Protein AF-A0AB35K1V3-F1 (afdb_monomer_lite)

Secondary structure (DSSP, 8-state):
-HHHHHHHHHSTTHHHHHHHHGGGGG-EETTEESSHHHHHHHHHHHT-

Sequence (48 aa):
MDEFIEWVKSTPHYKNLIFMHGDKLFIRENGVFKILAIQLAYEAWTKK

Foldseek 3Di:
DVVLVVVCVPDPCNVVLCVVQPPLSQPDDPRARPPVVSRVSVVVVVVD

pLDDT: mean 92.9, std 6.12, range [57.22, 96.31]

Organism: NCBI:txid1785128

Structure (mmCIF, N/CA/C/O backbone):
data_AF-A0AB35K1V3-F1
#
_entry.id   AF-A0AB35K1V3-F1
#
loop_
_atom_site.group_PDB
_atom_site.id
_atom_site.type_symbol
_atom_site.label_atom_id
_atom_site.label_alt_id
_atom_site.label_comp_id
_atom_site.label_asym_id
_atom_site.label_entity_id
_atom_site.label_seq_id
_atom_site.pdbx_PDB_ins_code
_atom_site.Cartn_x
_atom_site.Cartn_y
_atom_site.Cartn_z
_atom_site.occupancy
_atom_site.B_iso_or_equiv
_atom_site.auth_seq_id
_atom_site.auth_comp_id
_atom_site.auth_asym_id
_atom_site.auth_atom_id
_atom_site.pdbx_PDB_model_num
ATOM 1 N N . MET A 1 1 ? -10.657 -4.554 1.133 1.00 78.69 1 MET A N 1
ATOM 2 C CA . MET A 1 1 ? -9.354 -4.849 0.487 1.00 78.69 1 MET A CA 1
ATOM 3 C C . MET A 1 1 ? -9.144 -3.942 -0.706 1.00 78.69 1 MET A C 1
ATOM 5 O O . MET A 1 1 ? -8.157 -3.221 -0.718 1.00 78.69 1 MET A O 1
ATOM 9 N N . ASP A 1 2 ? -10.090 -3.922 -1.642 1.00 87.25 2 ASP A N 1
ATOM 10 C CA . ASP A 1 2 ? -10.028 -3.035 -2.809 1.00 87.25 2 ASP A CA 1
ATOM 11 C C . ASP A 1 2 ? -9.984 -1.559 -2.399 1.00 87.25 2 ASP A C 1
ATOM 13 O O . ASP A 1 2 ? -9.151 -0.812 -2.893 1.00 87.25 2 ASP A O 1
ATOM 17 N N . GLU A 1 3 ? -10.747 -1.170 -1.374 1.00 94.19 3 GLU A N 1
ATOM 18 C CA . GLU A 1 3 ? -10.684 0.176 -0.783 1.00 94.19 3 GLU A CA 1
ATOM 19 C C . GLU A 1 3 ? -9.292 0.549 -0.255 1.00 94.19 3 GLU A C 1
ATOM 21 O O . GLU A 1 3 ? -8.848 1.682 -0.418 1.00 94.19 3 GLU A O 1
ATOM 26 N N . PHE A 1 4 ? -8.571 -0.405 0.342 1.00 94.62 4 PHE A N 1
ATOM 27 C CA . PHE A 1 4 ? -7.200 -0.173 0.789 1.00 94.62 4 PHE A CA 1
ATOM 28 C C . PHE A 1 4 ? -6.251 -0.017 -0.401 1.00 94.62 4 PHE A C 1
ATOM 30 O O . PHE A 1 4 ? -5.395 0.859 -0.380 1.00 94.62 4 PHE A O 1
ATOM 37 N N . ILE A 1 5 ? -6.398 -0.837 -1.443 1.00 94.56 5 ILE A N 1
ATOM 38 C CA . ILE A 1 5 ? -5.567 -0.739 -2.650 1.00 94.56 5 ILE A CA 1
ATOM 39 C C . ILE A 1 5 ? -5.787 0.613 -3.335 1.00 94.56 5 ILE A C 1
ATOM 41 O O . ILE A 1 5 ? -4.815 1.284 -3.680 1.00 94.56 5 ILE A O 1
ATOM 45 N N . GLU A 1 6 ? -7.038 1.048 -3.481 1.00 95.88 6 GLU A N 1
ATOM 46 C CA . GLU A 1 6 ? -7.365 2.364 -4.036 1.00 95.88 6 GLU A CA 1
ATOM 47 C C . GLU A 1 6 ? -6.864 3.501 -3.139 1.00 95.88 6 GLU A C 1
ATOM 49 O O . GLU A 1 6 ? -6.292 4.477 -3.630 1.00 95.88 6 GLU A O 1
ATOM 54 N N . TRP A 1 7 ? -6.951 3.341 -1.816 1.00 95.56 7 TRP A N 1
ATOM 55 C CA . TRP A 1 7 ? -6.330 4.272 -0.881 1.00 95.56 7 TRP A CA 1
ATOM 56 C C . TRP A 1 7 ? -4.811 4.350 -1.085 1.00 95.56 7 TRP A C 1
ATOM 58 O O . TRP A 1 7 ? -4.290 5.453 -1.250 1.00 95.56 7 TRP A O 1
ATOM 68 N N . VAL A 1 8 ? -4.096 3.221 -1.171 1.00 95.31 8 VAL A N 1
ATOM 69 C CA . VAL A 1 8 ? -2.647 3.203 -1.441 1.00 95.31 8 VAL A CA 1
ATOM 70 C C . VAL A 1 8 ? -2.339 3.910 -2.758 1.00 95.31 8 VAL A C 1
ATOM 72 O O . VAL A 1 8 ? -1.437 4.749 -2.783 1.00 95.31 8 VAL A O 1
ATOM 75 N N . LYS A 1 9 ? -3.098 3.631 -3.826 1.00 95.56 9 LYS A N 1
ATOM 76 C CA . LYS A 1 9 ? -2.941 4.276 -5.142 1.00 95.56 9 LYS A CA 1
ATOM 77 C C . LYS A 1 9 ? -3.145 5.790 -5.100 1.00 95.56 9 LYS A C 1
ATOM 79 O O . LYS A 1 9 ? -2.495 6.503 -5.860 1.00 95.56 9 LYS A O 1
ATOM 84 N N . SER A 1 10 ? -4.004 6.277 -4.205 1.00 96.19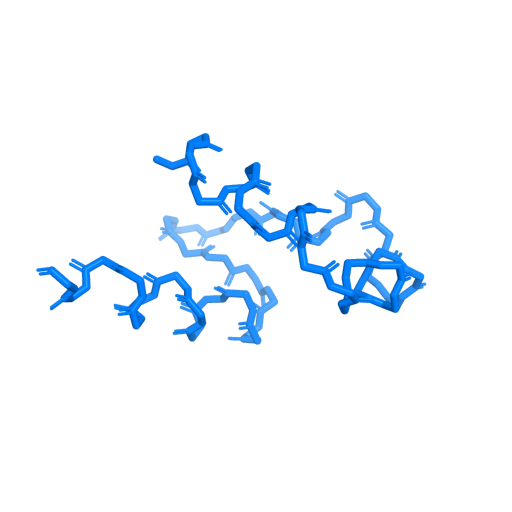 10 SER A N 1
ATOM 85 C CA . SER A 1 10 ? -4.232 7.712 -3.998 1.00 96.19 10 SER A CA 1
ATOM 86 C C . SER A 1 10 ? -3.108 8.416 -3.225 1.00 96.19 10 SER A C 1
ATOM 88 O O . SER A 1 10 ? -3.025 9.644 -3.246 1.00 96.19 10 SER A O 1
ATOM 90 N N . THR A 1 11 ? -2.220 7.672 -2.551 1.00 94.69 11 THR A N 1
ATOM 91 C CA . THR A 1 11 ? -1.110 8.275 -1.800 1.00 94.69 11 THR A CA 1
ATOM 92 C C . THR A 1 11 ? -0.020 8.821 -2.730 1.00 94.69 11 THR A C 1
ATOM 94 O O . THR A 1 11 ? 0.269 8.232 -3.777 1.00 94.69 11 THR A O 1
ATOM 97 N N . PRO A 1 12 ? 0.703 9.883 -2.323 1.00 95.19 12 PRO A N 1
ATOM 98 C CA . PRO A 1 12 ? 1.853 10.376 -3.085 1.00 95.19 12 PRO A CA 1
ATOM 99 C C . PRO A 1 12 ? 2.987 9.341 -3.195 1.00 95.19 12 PRO A C 1
ATOM 101 O O . PRO A 1 12 ? 3.824 9.427 -4.092 1.00 95.19 12 PRO A O 1
ATOM 104 N N . HIS A 1 13 ? 3.009 8.339 -2.311 1.00 93.25 13 HIS A N 1
ATOM 105 C CA . HIS A 1 13 ? 4.028 7.292 -2.283 1.00 93.25 13 HIS A CA 1
ATOM 106 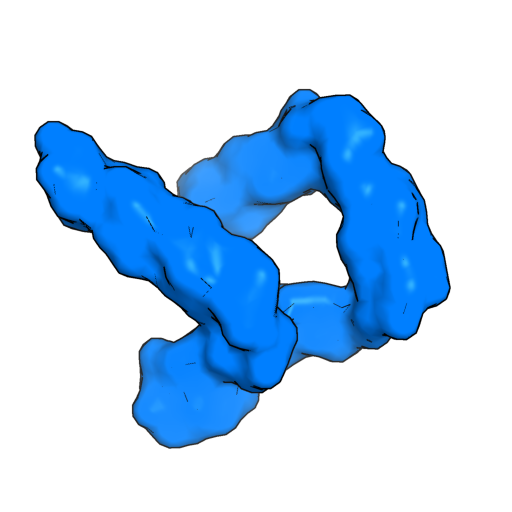C C . HIS A 1 13 ? 3.787 6.173 -3.302 1.00 93.25 13 HIS A C 1
ATOM 108 O O . HIS A 1 13 ? 4.711 5.403 -3.568 1.00 93.25 13 HIS A O 1
ATOM 114 N N . TYR A 1 14 ? 2.597 6.092 -3.911 1.00 95.06 14 TYR A N 1
ATOM 115 C CA . TYR A 1 14 ? 2.250 5.013 -4.839 1.00 95.06 14 TYR A CA 1
ATOM 116 C C . TYR A 1 14 ? 3.235 4.886 -6.002 1.00 95.06 14 TYR A C 1
ATOM 118 O O . TYR A 1 14 ? 3.677 3.782 -6.308 1.00 95.06 14 TYR A O 1
ATOM 126 N N . LYS A 1 15 ? 3.644 6.011 -6.604 1.00 94.81 15 LYS A N 1
ATOM 127 C CA . LYS A 1 15 ? 4.612 6.017 -7.714 1.00 94.81 15 LYS A CA 1
ATOM 128 C C . LYS A 1 15 ? 5.944 5.370 -7.330 1.00 94.81 15 LYS A C 1
ATOM 130 O O . LYS A 1 15 ? 6.503 4.613 -8.114 1.00 94.81 15 LYS A O 1
ATOM 135 N N . ASN A 1 16 ? 6.425 5.623 -6.116 1.00 95.56 16 ASN A N 1
ATOM 136 C CA . ASN A 1 16 ? 7.669 5.026 -5.637 1.00 95.56 16 ASN A CA 1
ATOM 137 C C . ASN A 1 16 ? 7.471 3.545 -5.305 1.00 95.56 16 ASN A C 1
ATOM 139 O O . ASN A 1 16 ? 8.305 2.716 -5.651 1.00 95.56 16 ASN A O 1
ATOM 143 N N . LEU A 1 17 ? 6.349 3.205 -4.670 1.00 94.50 17 LEU A N 1
ATOM 144 C CA . LEU A 1 17 ? 6.010 1.829 -4.318 1.00 94.50 17 LEU A CA 1
ATOM 145 C C . LEU A 1 17 ? 5.895 0.936 -5.561 1.00 94.50 17 LEU A C 1
ATOM 147 O O . LEU A 1 17 ? 6.487 -0.142 -5.591 1.00 94.50 17 LEU A O 1
ATOM 151 N N . ILE A 1 18 ? 5.195 1.396 -6.602 1.00 94.75 18 ILE A N 1
ATOM 152 C CA . ILE A 1 18 ? 5.062 0.647 -7.856 1.00 94.75 18 ILE A CA 1
ATOM 153 C C . ILE A 1 18 ? 6.384 0.603 -8.628 1.00 94.75 18 ILE A C 1
ATOM 155 O O . ILE A 1 18 ? 6.696 -0.418 -9.224 1.00 94.75 18 ILE A O 1
ATOM 159 N N . PHE A 1 19 ? 7.211 1.651 -8.566 1.00 94.25 19 PHE A N 1
ATOM 160 C CA . PHE A 1 19 ? 8.543 1.629 -9.174 1.00 94.25 19 PHE A CA 1
ATOM 161 C C . PHE A 1 19 ? 9.464 0.586 -8.518 1.00 94.25 19 PHE A C 1
ATOM 163 O O . PHE A 1 19 ? 10.168 -0.138 -9.215 1.00 94.25 19 PHE A O 1
ATOM 170 N N . MET A 1 20 ? 9.438 0.473 -7.186 1.00 93.88 20 MET A N 1
ATOM 171 C CA . MET A 1 20 ? 10.288 -0.468 -6.445 1.00 93.88 20 MET A CA 1
ATOM 172 C C . MET A 1 20 ? 9.828 -1.925 -6.557 1.00 93.88 20 MET A C 1
ATOM 174 O O . MET A 1 20 ? 10.658 -2.832 -6.589 1.00 93.88 20 MET A O 1
ATOM 178 N N . HIS A 1 21 ? 8.515 -2.167 -6.568 1.00 93.31 21 HIS A N 1
ATOM 179 C CA . HIS A 1 21 ? 7.956 -3.519 -6.445 1.00 93.31 21 HIS A CA 1
ATOM 180 C C . HIS A 1 21 ? 7.254 -4.022 -7.712 1.00 93.31 21 HIS A C 1
ATOM 182 O O . HIS A 1 21 ? 6.926 -5.210 -7.800 1.00 93.31 21 HIS A O 1
ATOM 188 N N . GLY A 1 22 ? 7.042 -3.144 -8.695 1.00 91.12 22 GLY A N 1
ATOM 189 C CA . GLY A 1 22 ? 6.321 -3.438 -9.928 1.00 91.12 22 GLY A CA 1
ATOM 190 C C . GLY A 1 22 ? 4.915 -3.970 -9.665 1.00 91.12 22 GLY A C 1
ATOM 191 O O . GLY A 1 22 ? 4.306 -3.721 -8.622 1.00 91.12 22 GLY A O 1
ATOM 192 N N . ASP A 1 23 ? 4.437 -4.802 -10.585 1.00 86.69 23 ASP A N 1
ATOM 193 C CA . ASP A 1 23 ? 3.102 -5.413 -10.524 1.00 86.69 23 ASP A CA 1
ATOM 194 C C . ASP A 1 2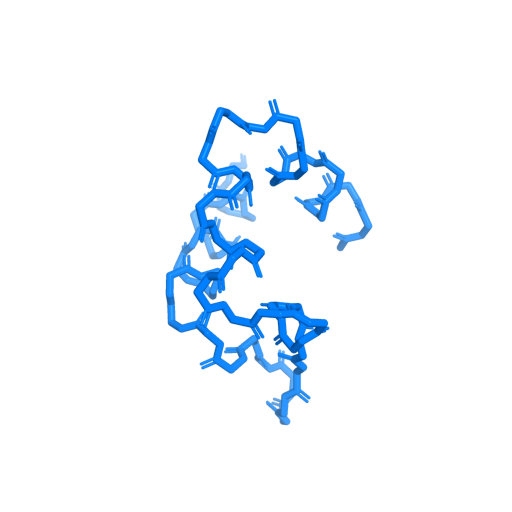3 ? 2.888 -6.300 -9.284 1.00 86.69 23 ASP A C 1
ATOM 196 O O . ASP A 1 23 ? 1.760 -6.633 -8.925 1.00 86.69 23 ASP A O 1
ATOM 200 N N . LYS A 1 24 ? 3.969 -6.671 -8.584 1.00 92.25 24 LYS A N 1
ATOM 201 C CA . LYS A 1 24 ? 3.923 -7.486 -7.364 1.00 92.25 24 LYS A CA 1
ATOM 202 C C . LYS A 1 24 ? 3.667 -6.669 -6.100 1.00 92.25 24 LYS A C 1
ATOM 204 O O . LYS A 1 24 ? 3.627 -7.257 -5.023 1.00 92.25 24 LYS A O 1
ATOM 209 N N . LEU A 1 25 ? 3.466 -5.354 -6.195 1.00 94.44 25 LEU A N 1
ATOM 210 C CA . LEU A 1 25 ? 3.254 -4.490 -5.029 1.00 94.44 25 LEU A CA 1
ATOM 211 C C . LEU A 1 25 ? 2.147 -5.002 -4.091 1.00 94.44 25 LEU A C 1
ATOM 213 O O . LEU A 1 25 ? 2.303 -4.970 -2.872 1.00 94.44 25 LEU A O 1
ATOM 217 N N . PHE A 1 26 ? 1.059 -5.522 -4.661 1.00 95.12 26 PHE A N 1
ATOM 218 C CA . PHE A 1 26 ? -0.095 -6.033 -3.916 1.00 95.12 26 PHE A CA 1
ATOM 219 C C . PHE A 1 26 ? -0.186 -7.565 -3.913 1.00 95.12 26 PHE A C 1
ATOM 221 O O . PHE A 1 26 ? -1.240 -8.115 -3.590 1.00 95.12 26 PHE A O 1
ATOM 228 N N . ILE A 1 27 ? 0.894 -8.274 -4.270 1.00 94.94 27 ILE A N 1
ATOM 229 C CA . ILE A 1 27 ? 0.883 -9.738 -4.259 1.00 94.94 27 ILE A CA 1
ATOM 230 C C . ILE A 1 27 ? 0.713 -10.251 -2.828 1.00 94.94 27 ILE A C 1
ATOM 232 O O . ILE A 1 27 ? 1.298 -9.725 -1.873 1.00 94.94 27 ILE A O 1
ATOM 236 N N . ARG A 1 28 ? -0.079 -11.313 -2.695 1.00 93.38 28 ARG A N 1
ATOM 237 C CA . ARG A 1 28 ? -0.321 -11.981 -1.422 1.00 93.38 28 ARG A CA 1
ATOM 238 C C . ARG A 1 28 ? 0.169 -13.414 -1.464 1.00 93.38 28 ARG A C 1
ATOM 240 O O . ARG A 1 28 ? 0.105 -14.077 -2.495 1.00 93.38 28 ARG A O 1
ATOM 247 N N . GLU A 1 29 ? 0.627 -13.880 -0.318 1.00 93.88 29 GLU A N 1
ATOM 248 C CA . GLU A 1 29 ? 0.978 -15.273 -0.075 1.00 93.88 29 GLU A CA 1
ATOM 249 C C . GLU A 1 29 ? 0.478 -15.632 1.320 1.00 93.88 29 GLU A C 1
ATOM 251 O O . GLU A 1 29 ? 0.622 -14.843 2.250 1.00 93.88 29 GLU A O 1
ATOM 256 N N . ASN A 1 30 ? -0.195 -16.777 1.451 1.00 92.19 30 ASN A N 1
ATOM 257 C CA . ASN A 1 30 ? -0.785 -17.233 2.716 1.00 92.19 30 ASN A CA 1
ATOM 258 C C . ASN A 1 30 ? -1.681 -16.186 3.411 1.00 92.19 30 ASN A C 1
ATOM 260 O O . ASN A 1 30 ? -1.735 -16.102 4.633 1.00 92.19 30 ASN A O 1
ATOM 264 N N . GLY A 1 31 ? -2.389 -15.366 2.627 1.00 90.69 31 GLY A N 1
ATOM 265 C CA . GLY A 1 31 ? -3.328 -14.374 3.154 1.00 90.69 31 GLY A CA 1
ATOM 266 C C . GLY A 1 31 ? -2.704 -13.060 3.641 1.00 90.69 31 GLY A C 1
ATOM 267 O O . GLY A 1 31 ? -3.450 -12.192 4.091 1.00 90.69 31 GLY A O 1
ATOM 268 N N . VAL A 1 32 ? -1.398 -12.840 3.484 1.00 94.38 32 VAL A N 1
ATOM 269 C CA . VAL A 1 32 ? -0.731 -11.566 3.822 1.00 94.38 32 VAL A CA 1
ATOM 270 C C . VAL A 1 32 ? -0.074 -10.943 2.595 1.00 94.38 32 VAL A C 1
ATOM 272 O O . VAL A 1 32 ? 0.269 -11.649 1.645 1.00 94.38 32 VAL A O 1
ATOM 275 N N . PHE A 1 33 ? 0.073 -9.618 2.578 1.00 95.62 33 PHE A N 1
ATOM 276 C CA . PHE A 1 33 ? 0.846 -8.938 1.541 1.00 95.62 33 PHE A CA 1
ATOM 277 C C . PHE A 1 33 ? 2.328 -9.294 1.680 1.00 95.62 33 PHE A C 1
ATOM 279 O O . PHE A 1 33 ? 2.889 -9.227 2.772 1.00 95.62 33 PHE A O 1
ATOM 286 N N . LYS A 1 34 ? 2.983 -9.644 0.565 1.00 95.88 34 LYS A N 1
ATOM 287 C CA . LYS A 1 34 ? 4.420 -9.975 0.576 1.00 95.88 34 LYS A CA 1
ATOM 288 C C . LYS A 1 34 ? 5.300 -8.771 0.887 1.00 95.88 34 LYS A C 1
ATOM 290 O O . LYS A 1 34 ? 6.362 -8.917 1.485 1.00 95.88 34 LYS A O 1
ATOM 295 N N . ILE A 1 35 ? 4.889 -7.587 0.441 1.00 95.38 35 ILE A N 1
ATOM 296 C CA . ILE A 1 35 ? 5.638 -6.360 0.687 1.00 95.38 35 ILE A CA 1
ATOM 297 C C . ILE A 1 35 ? 5.318 -5.881 2.098 1.00 95.38 35 ILE A C 1
ATOM 299 O O . ILE A 1 35 ? 4.203 -5.437 2.365 1.00 95.38 35 ILE A O 1
ATOM 303 N N . LEU A 1 36 ? 6.309 -5.940 2.992 1.00 94.94 36 LEU A N 1
ATOM 304 C CA . LEU A 1 36 ? 6.134 -5.622 4.412 1.00 94.94 36 LEU A CA 1
ATOM 305 C C . LEU A 1 36 ? 5.559 -4.217 4.635 1.00 94.94 36 LEU A C 1
ATOM 307 O O . LEU A 1 36 ? 4.695 -4.042 5.485 1.00 94.94 36 LEU A O 1
ATOM 311 N N . ALA A 1 37 ? 5.980 -3.230 3.839 1.00 94.31 37 ALA A N 1
ATOM 312 C CA . ALA A 1 37 ? 5.440 -1.872 3.917 1.00 94.31 37 ALA A CA 1
ATOM 313 C C . ALA A 1 37 ? 3.930 -1.823 3.617 1.00 94.31 37 ALA A C 1
ATOM 315 O O . ALA A 1 37 ? 3.188 -1.108 4.288 1.00 94.31 37 ALA A O 1
ATOM 316 N N . ILE A 1 38 ? 3.466 -2.615 2.646 1.00 95.94 38 ILE A N 1
ATOM 317 C CA . ILE A 1 38 ? 2.045 -2.724 2.300 1.00 95.94 38 ILE A CA 1
ATOM 318 C C . ILE A 1 38 ? 1.286 -3.503 3.373 1.00 95.94 38 ILE A C 1
ATOM 320 O O . ILE A 1 38 ? 0.204 -3.075 3.764 1.00 95.94 38 ILE A O 1
ATOM 324 N N . GLN A 1 39 ? 1.856 -4.593 3.894 1.00 96.31 39 GLN A N 1
ATOM 325 C CA . GLN A 1 39 ? 1.247 -5.354 4.987 1.00 96.31 39 GLN A CA 1
ATOM 326 C C . GLN A 1 39 ? 1.075 -4.491 6.244 1.00 96.31 39 GLN A C 1
ATOM 328 O O . GLN A 1 39 ? -0.016 -4.438 6.805 1.00 96.31 39 GLN A O 1
ATOM 333 N N . LEU A 1 40 ? 2.117 -3.756 6.637 1.00 96.00 40 LEU A N 1
ATOM 334 C CA . LEU A 1 40 ? 2.085 -2.856 7.789 1.00 96.00 40 LEU A CA 1
ATOM 335 C C . LEU A 1 40 ? 1.031 -1.755 7.614 1.00 96.00 40 LEU A C 1
ATOM 337 O O . LEU A 1 40 ? 0.257 -1.477 8.530 1.00 96.00 40 LEU A O 1
ATOM 341 N N . ALA A 1 41 ? 0.973 -1.145 6.427 1.00 95.38 41 ALA A N 1
ATOM 342 C CA . ALA A 1 41 ? -0.033 -0.138 6.115 1.00 95.38 41 ALA A CA 1
ATOM 343 C C . ALA A 1 41 ? -1.455 -0.720 6.147 1.00 95.38 41 ALA A C 1
ATOM 345 O O . ALA A 1 41 ? -2.361 -0.066 6.658 1.00 95.38 41 ALA A O 1
ATOM 346 N N . TYR A 1 42 ? -1.649 -1.945 5.648 1.00 95.50 42 TYR A N 1
ATOM 347 C CA . TYR A 1 42 ? -2.941 -2.629 5.678 1.00 95.50 42 TYR A CA 1
ATOM 348 C C . TYR A 1 42 ? -3.401 -2.894 7.110 1.00 95.50 42 TYR A C 1
ATOM 350 O O . TYR A 1 42 ? -4.521 -2.538 7.466 1.00 95.50 42 TYR A O 1
ATOM 358 N N . GLU A 1 43 ? -2.526 -3.437 7.956 1.00 95.12 43 GLU A N 1
ATOM 359 C CA . GLU A 1 43 ? -2.824 -3.679 9.370 1.00 95.12 43 GLU A CA 1
ATOM 360 C C . GLU A 1 43 ? -3.191 -2.384 10.101 1.00 95.12 43 GLU A C 1
ATOM 362 O O . GLU A 1 43 ? -4.180 -2.351 10.834 1.00 95.12 43 GLU A O 1
ATOM 367 N N . ALA A 1 44 ? -2.444 -1.300 9.869 1.00 94.81 44 ALA A N 1
ATOM 368 C CA . ALA A 1 44 ? -2.743 0.009 10.447 1.00 94.81 44 ALA A CA 1
ATOM 369 C C . ALA A 1 44 ? -4.075 0.587 9.938 1.00 94.81 44 ALA A C 1
ATOM 371 O O . ALA A 1 44 ? -4.825 1.177 10.712 1.00 94.81 44 ALA A O 1
ATOM 372 N N . TRP A 1 45 ? -4.386 0.398 8.654 1.00 94.50 45 TRP A N 1
ATOM 373 C CA . TRP A 1 45 ? -5.628 0.86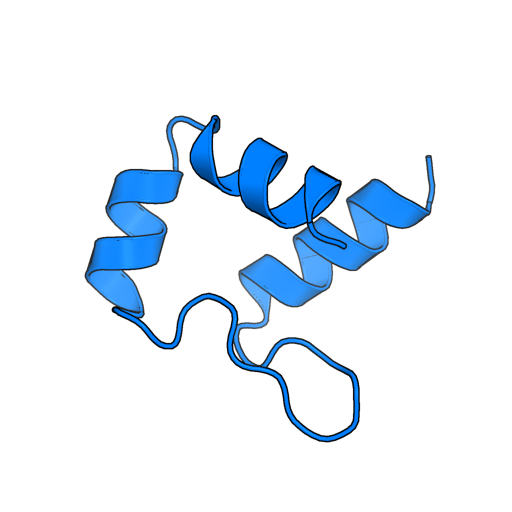3 8.038 1.00 94.50 45 TRP A CA 1
ATOM 374 C C . TRP A 1 45 ? -6.852 0.100 8.560 1.00 94.50 45 TRP A C 1
ATOM 376 O O . TRP A 1 45 ? -7.865 0.723 8.853 1.00 94.50 45 TRP A O 1
ATOM 386 N N . THR A 1 46 ? -6.745 -1.222 8.744 1.00 91.06 46 THR A N 1
ATOM 387 C CA . THR A 1 46 ? -7.839 -2.077 9.255 1.00 91.06 46 THR A CA 1
ATOM 388 C C . THR A 1 46 ? -8.133 -1.921 10.746 1.00 91.06 46 THR A C 1
ATOM 390 O O . THR A 1 46 ? -9.173 -2.379 11.202 1.00 91.06 46 THR A O 1
ATOM 393 N N . LYS A 1 47 ? -7.216 -1.322 11.514 1.00 85.19 47 LYS A N 1
ATOM 394 C CA . LYS A 1 47 ? -7.399 -1.044 12.948 1.00 85.19 47 LYS A CA 1
ATOM 395 C C . LYS A 1 47 ? -8.119 0.284 13.223 1.00 85.19 47 LYS A C 1
ATOM 397 O O . LYS A 1 47 ? -8.279 0.631 14.391 1.00 85.19 47 LYS A O 1
ATOM 402 N N . LYS A 1 48 ? -8.482 1.034 12.179 1.00 57.22 48 LYS A N 1
ATOM 403 C CA . LYS A 1 48 ? -9.410 2.166 12.284 1.00 57.22 48 LYS A CA 1
ATOM 404 C 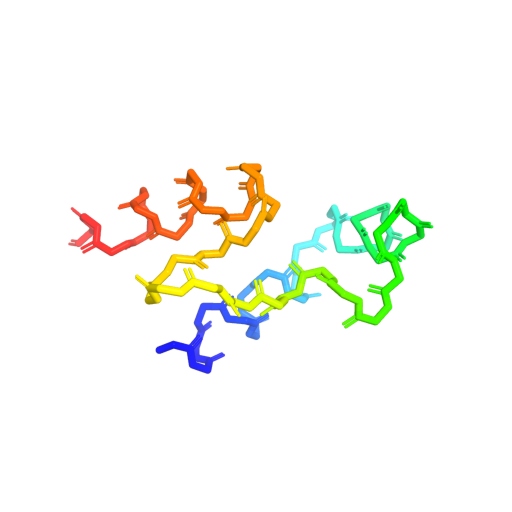C . LYS A 1 48 ? -10.829 1.678 12.532 1.00 57.22 48 LYS A C 1
ATOM 406 O O . LYS A 1 48 ? -11.541 2.411 13.247 1.00 57.22 48 LY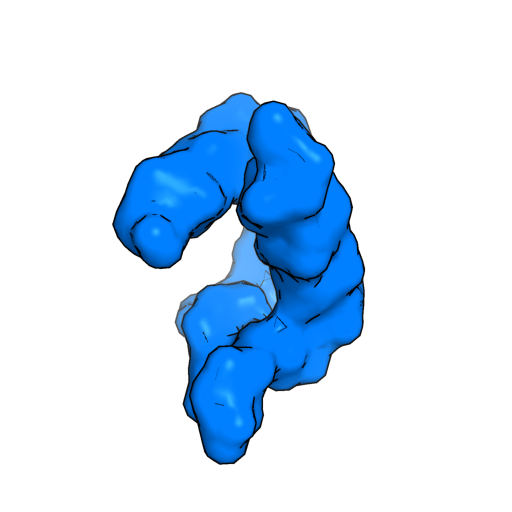S A O 1
#

Radius of gyration: 10.14 Å; chains: 1; bounding box: 21×28×24 Å